Protein AF-A0A672L8F3-F1 (afdb_monomer)

InterPro domains:
  IPR000716 Thyroglobulin type-1 [PF00086] (23-69)
  IPR000716 Thyroglobulin type-1 [PS00484] (24-53)
  IPR000716 Thyroglobulin type-1 [PS51162] (1-69)
  IPR000716 Thyroglobulin type-1 [SM00211] (25-73)
  IPR000716 Thyroglobulin type-1 [cd00191] (12-69)
  IPR036857 Thyroglobulin type-1 superfamily [G3DSA:4.10.800.10] (13-71)
  IPR036857 Thyroglobulin type-1 superfamily [SSF57610] (22-72)
  IPR051950 Developmental regulator and protease inhibitor [PTHR12352] (23-74)

Secondary structure (DSSP, 8-state):
--S-S----HHHHHHHHHHHTTS----B-TTS-B-SEEEEGGGTEEEEB-TTSPBPTT-PPPTT----PPPGGG-----

Mean predicted aligned error: 9.71 Å

Foldseek 3Di:
DQDDPDDDDPVCCVVVVVVQLVDFGFDADPVRWGFQKGARNVQQWIAGADRVRHGDPPRIDDRVDTGDGDGVVNPPPPD

Nearest PDB structures (foldseek):
  8d6g-assembly1_A  TM=9.354E-01  e=1.142E-05  Nanorana parkeri
  8d6m-assembly1_A  TM=9.374E-01  e=1.217E-05  Nanorana parkeri
  6o0f-assembly1_A  TM=9.321E-01  e=7.797E-05  Aquarana catesbeiana
  8d6o-assembly1_A  TM=8.047E-01  e=1.677E-05  Nanorana parkeri
  1l3h-assembly1_A  TM=6.962E-01  e=1.007E-04  unclassified

Solvent-accessible surface area (backbone atoms only — not comparable to full-atom values): 4833 Å² total; per-residue (Å²): 118,45,68,81,92,78,85,89,50,79,75,51,50,60,58,44,56,63,49,49,41,70,45,78,60,87,49,48,46,100,83,26,43,41,40,34,59,37,60,30,69,65,71,34,32,18,29,26,32,47,86,87,58,48,72,44,89,89,33,63,34,58,70,80,38,79,57,91,50,74,54,69,88,80,58,68,73,78,127

Organism: Sinocyclocheilus grahami (NCBI:txid75366)

Sequence (79 aa):
MCGLLGSDNIWLRYNYLKIWNLRYVPSCDAYGAYEPLQCHASVAQCWCVDSSGQELPGSRAQPSSRPMCKSRERLLWKH

Radius of gyration: 14.13 Å; Cα contacts (8 Å, |Δi|>4): 114; chains: 1; bounding box: 34×16×45 Å

pLDDT: mean 76.24, std 17.6, range [42.28, 96.12]

Structure (mmCIF, N/CA/C/O backbone):
data_AF-A0A672L8F3-F1
#
_entry.id   AF-A0A672L8F3-F1
#
loop_
_atom_site.group_PDB
_atom_site.id
_atom_site.type_symbol
_atom_site.label_atom_id
_atom_site.label_alt_id
_atom_site.label_comp_id
_atom_site.label_asym_id
_atom_site.label_entity_id
_atom_site.label_seq_id
_atom_site.pdbx_PDB_ins_code
_atom_site.Cartn_x
_atom_site.Cartn_y
_atom_site.Cartn_z
_atom_site.occupancy
_atom_site.B_iso_or_equiv
_atom_site.auth_seq_id
_atom_site.auth_comp_id
_atom_site.auth_asym_id
_atom_site.auth_atom_id
_atom_site.pdbx_PDB_model_num
ATOM 1 N N . MET A 1 1 ? -15.472 3.335 5.232 1.00 61.91 1 MET A N 1
ATOM 2 C CA . MET A 1 1 ? -15.514 1.973 4.659 1.00 61.91 1 MET A CA 1
ATOM 3 C C . MET A 1 1 ? -14.578 1.948 3.461 1.00 61.91 1 MET A C 1
ATOM 5 O O . MET A 1 1 ? -14.530 2.934 2.736 1.00 61.91 1 MET A O 1
ATOM 9 N N . CYS A 1 2 ? -13.789 0.889 3.317 1.00 72.75 2 CYS A N 1
ATOM 10 C CA . CYS A 1 2 ? -12.944 0.617 2.159 1.00 72.75 2 CYS A CA 1
ATOM 11 C C . CYS A 1 2 ? -13.858 0.257 0.976 1.00 72.75 2 CYS A C 1
ATOM 13 O O . CYS A 1 2 ? -14.655 -0.674 1.078 1.00 72.75 2 CYS A O 1
ATOM 15 N N . GLY A 1 3 ? -13.780 1.032 -0.107 1.00 62.75 3 GLY A N 1
ATOM 16 C CA . GLY A 1 3 ? -14.593 0.859 -1.313 1.00 62.75 3 GLY A CA 1
ATOM 17 C C . GLY A 1 3 ? -15.052 2.200 -1.884 1.00 62.75 3 GLY A C 1
ATOM 18 O O . GLY A 1 3 ? -15.551 3.058 -1.157 1.00 62.75 3 GLY A O 1
ATOM 19 N N . LEU A 1 4 ? -14.878 2.394 -3.194 1.00 59.41 4 LEU A N 1
ATOM 20 C CA . LEU A 1 4 ? -15.579 3.462 -3.903 1.00 59.41 4 LEU A CA 1
ATOM 21 C C . LEU A 1 4 ? -17.044 3.041 -4.037 1.00 59.41 4 LEU A C 1
ATOM 23 O O . LEU A 1 4 ? -17.337 1.941 -4.499 1.00 59.41 4 LEU A O 1
ATOM 27 N N . LEU A 1 5 ? -17.957 3.907 -3.609 1.00 51.22 5 LEU A N 1
A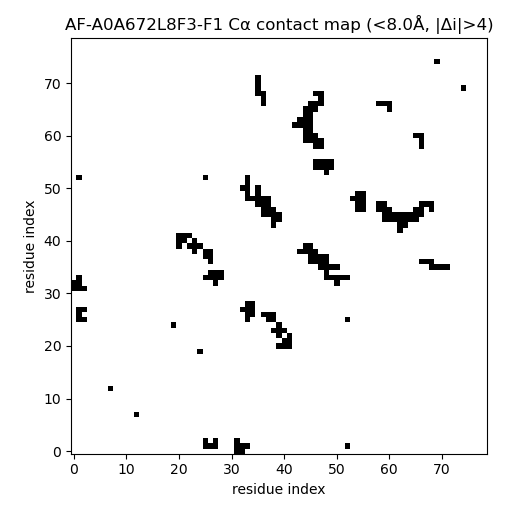TOM 28 C CA . LEU A 1 5 ? -19.393 3.756 -3.829 1.00 51.22 5 LEU A CA 1
ATOM 29 C C . LEU A 1 5 ? -19.653 3.527 -5.334 1.00 51.22 5 LEU A C 1
ATOM 31 O O . LEU A 1 5 ? -19.326 4.403 -6.133 1.00 51.22 5 LEU A O 1
ATOM 35 N N . GLY A 1 6 ? -20.221 2.382 -5.735 1.00 47.91 6 GLY A N 1
ATOM 36 C CA . GLY A 1 6 ? -20.644 2.172 -7.128 1.00 47.91 6 GLY A CA 1
ATOM 37 C C . GLY A 1 6 ? -20.724 0.716 -7.580 1.00 47.91 6 GLY A C 1
ATOM 38 O O . GLY A 1 6 ? -19.860 0.243 -8.317 1.00 47.91 6 GLY A O 1
ATOM 39 N N . SER A 1 7 ? -21.778 0.022 -7.162 1.00 57.88 7 SER A N 1
ATOM 40 C CA . SER A 1 7 ? -22.148 -1.314 -7.634 1.00 57.88 7 SER A CA 1
ATOM 41 C C . SER A 1 7 ? -22.682 -1.286 -9.081 1.00 57.88 7 SER A C 1
ATOM 43 O O . SER A 1 7 ? -23.422 -0.386 -9.466 1.00 57.88 7 SER A O 1
ATOM 45 N N . ASP A 1 8 ? -22.298 -2.305 -9.855 1.00 55.09 8 ASP A N 1
ATOM 46 C CA . ASP A 1 8 ? -23.037 -2.914 -10.975 1.00 55.09 8 ASP A CA 1
ATOM 47 C C . ASP A 1 8 ? -23.343 -2.100 -12.247 1.00 55.09 8 ASP A C 1
ATOM 49 O O . ASP A 1 8 ? -24.487 -1.822 -12.583 1.00 55.09 8 ASP A O 1
ATOM 53 N N . ASN A 1 9 ? -22.317 -1.876 -13.076 1.00 43.53 9 ASN A N 1
ATOM 54 C CA . ASN A 1 9 ? -22.495 -1.669 -14.519 1.00 43.53 9 ASN A CA 1
ATOM 55 C C . ASN A 1 9 ? -21.452 -2.489 -15.288 1.00 43.53 9 ASN A C 1
ATOM 57 O O . ASN A 1 9 ? -20.263 -2.164 -15.290 1.00 43.53 9 ASN A O 1
ATOM 61 N N . ILE A 1 10 ? -21.880 -3.568 -15.947 1.00 55.16 10 ILE A N 1
ATOM 62 C CA . ILE A 1 10 ? -20.981 -4.544 -16.590 1.00 55.16 10 ILE A CA 1
ATOM 63 C C . ILE A 1 10 ? -20.113 -3.924 -17.710 1.00 55.16 10 ILE A C 1
ATOM 65 O O . ILE A 1 10 ? -18.981 -4.354 -17.925 1.00 55.16 10 ILE A O 1
ATOM 69 N N . TRP A 1 11 ? -20.588 -2.833 -18.328 1.00 46.44 11 TRP A N 1
ATOM 70 C CA . TRP A 1 11 ? -19.857 -2.009 -19.303 1.00 46.44 11 TRP A CA 1
ATOM 71 C C . TRP A 1 11 ? -18.796 -1.094 -18.673 1.00 46.44 11 TRP A C 1
ATOM 73 O O . TRP A 1 11 ? -17.722 -0.908 -19.250 1.00 46.44 11 TRP A O 1
ATOM 83 N N . LEU A 1 12 ? -19.052 -0.566 -17.469 1.00 48.78 12 LEU A N 1
ATOM 84 C CA . LEU A 1 12 ? -18.038 0.158 -16.705 1.00 48.78 12 LEU A CA 1
ATOM 85 C C . LEU A 1 12 ? -17.005 -0.820 -16.160 1.00 48.78 12 LEU A C 1
ATOM 87 O O . LEU A 1 12 ? -15.831 -0.529 -16.260 1.00 48.78 12 LEU A O 1
ATOM 91 N N . ARG A 1 13 ? -17.379 -2.021 -15.706 1.00 53.06 13 ARG A N 1
ATOM 92 C CA . ARG A 1 13 ? -16.436 -3.017 -15.168 1.00 53.06 13 ARG A CA 1
ATOM 93 C C . ARG A 1 13 ? -15.278 -3.331 -16.129 1.00 53.06 13 ARG A C 1
ATOM 95 O O . ARG A 1 13 ? -14.145 -3.371 -15.677 1.00 53.06 13 ARG A O 1
ATOM 102 N N . TYR A 1 14 ? -15.514 -3.468 -17.437 1.00 50.69 14 TYR A N 1
ATOM 103 C CA . TYR A 1 14 ? -14.450 -3.748 -18.421 1.00 50.69 14 TYR A CA 1
ATOM 104 C C . TYR A 1 14 ? -13.515 -2.550 -18.687 1.00 50.69 14 TYR A C 1
ATOM 106 O O . TYR A 1 14 ? -12.294 -2.706 -18.696 1.00 50.69 14 TYR A O 1
ATOM 114 N N . ASN A 1 15 ? -14.061 -1.340 -18.867 1.00 52.94 15 ASN A N 1
ATOM 115 C CA . ASN A 1 15 ? -13.261 -0.118 -19.052 1.00 52.94 15 ASN A CA 1
ATOM 116 C C . ASN A 1 15 ? -12.560 0.318 -17.753 1.00 52.94 15 ASN A C 1
ATOM 118 O O . ASN A 1 15 ? -11.413 0.754 -17.760 1.00 52.94 15 ASN A O 1
ATOM 122 N N . TYR A 1 16 ? -13.230 0.132 -16.622 1.00 56.09 16 TYR A N 1
ATOM 123 C CA . TYR A 1 16 ? -12.749 0.432 -15.286 1.00 56.09 16 TYR A CA 1
ATOM 124 C C . TYR A 1 16 ? -11.665 -0.564 -14.875 1.00 56.09 16 TYR A C 1
ATOM 126 O O . TYR A 1 16 ? -10.608 -0.104 -14.490 1.00 56.09 16 TYR A O 1
ATOM 134 N N . LEU A 1 17 ? -11.804 -1.885 -15.084 1.00 57.09 17 LEU A N 1
ATOM 135 C CA . LEU A 1 17 ? -10.704 -2.862 -14.907 1.00 57.09 17 LEU A CA 1
ATOM 136 C C . LEU A 1 17 ? -9.453 -2.488 -15.723 1.00 57.09 17 LEU A C 1
ATOM 138 O O . LEU A 1 17 ? -8.333 -2.631 -15.237 1.00 57.09 17 LEU A O 1
ATOM 142 N N . LYS A 1 18 ? -9.629 -1.941 -16.934 1.00 57.09 18 LYS A N 1
ATOM 143 C CA . LYS A 1 18 ? -8.522 -1.452 -17.771 1.00 57.09 18 LYS A CA 1
ATOM 144 C C . LYS A 1 18 ? -7.838 -0.196 -17.196 1.00 57.09 18 LYS A C 1
ATOM 146 O O . LYS A 1 18 ? -6.624 -0.075 -17.309 1.00 57.09 18 LYS A O 1
ATOM 151 N N . ILE A 1 19 ? -8.585 0.704 -16.547 1.00 56.09 19 ILE A N 1
ATOM 152 C CA . ILE A 1 19 ? -8.083 1.928 -15.881 1.00 56.09 19 ILE A CA 1
ATOM 153 C C . ILE A 1 19 ? -7.543 1.640 -14.464 1.00 56.09 19 ILE A C 1
ATOM 155 O O . ILE A 1 19 ? -6.554 2.232 -14.036 1.00 56.09 19 ILE A O 1
ATOM 159 N N . TRP A 1 20 ? -8.147 0.706 -13.737 1.00 56.84 20 TRP A N 1
ATOM 160 C CA . TRP A 1 20 ? -7.736 0.235 -12.414 1.00 56.84 20 TRP A CA 1
ATOM 161 C C . TRP A 1 20 ? -6.396 -0.487 -12.428 1.00 56.84 20 TRP A C 1
ATOM 163 O O . TRP A 1 20 ? -5.697 -0.487 -11.425 1.00 56.84 20 TRP A O 1
ATOM 173 N N . ASN A 1 21 ? -5.995 -1.057 -13.566 1.00 62.03 21 ASN A N 1
ATOM 174 C CA . ASN A 1 21 ? -4.622 -1.524 -13.709 1.00 62.03 21 ASN A CA 1
ATOM 175 C C . ASN A 1 21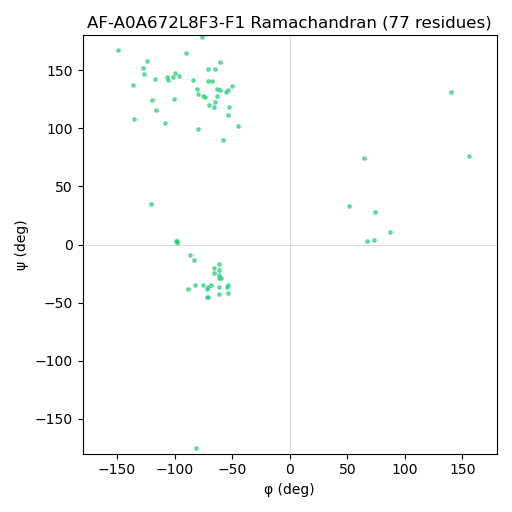 ? -3.621 -0.371 -13.572 1.00 62.03 21 ASN A C 1
ATOM 177 O O . ASN A 1 21 ? -2.516 -0.620 -13.116 1.00 62.03 21 ASN A O 1
ATOM 181 N N . LEU A 1 22 ? -3.993 0.870 -13.920 1.00 71.12 22 LEU A N 1
ATOM 182 C CA . LEU A 1 22 ? -3.109 2.040 -13.887 1.00 71.12 22 LEU A CA 1
ATOM 183 C C . LEU A 1 22 ? -3.111 2.758 -12.530 1.00 71.12 22 LEU A C 1
ATOM 185 O O . LEU A 1 22 ? -2.051 3.197 -12.076 1.00 71.12 22 LEU A O 1
ATOM 189 N N . ARG A 1 23 ? -4.264 2.867 -11.861 1.00 78.31 23 ARG A N 1
ATOM 190 C CA . ARG A 1 23 ? -4.410 3.566 -10.571 1.00 78.31 23 ARG A CA 1
ATOM 191 C C . ARG A 1 23 ? -4.468 2.581 -9.404 1.00 78.31 23 ARG A C 1
ATOM 193 O O . ARG A 1 23 ? -5.078 1.530 -9.507 1.00 78.31 23 ARG A O 1
ATOM 200 N N . TYR A 1 24 ? -3.891 2.955 -8.266 1.00 83.25 24 TYR A N 1
ATOM 201 C CA . TYR A 1 24 ? -4.041 2.183 -7.036 1.00 83.25 24 TYR A CA 1
ATOM 202 C C . TYR A 1 24 ? -5.507 2.146 -6.579 1.00 83.25 24 TYR A C 1
ATOM 204 O O . TYR A 1 24 ? -6.148 3.191 -6.424 1.00 83.25 24 TYR A O 1
ATOM 212 N N . VAL A 1 25 ? -6.002 0.931 -6.347 1.00 85.06 25 VAL A N 1
ATOM 213 C CA . VAL A 1 25 ? -7.318 0.640 -5.777 1.00 85.06 25 VAL A CA 1
ATOM 214 C C . VAL A 1 25 ? -7.103 -0.142 -4.498 1.00 85.06 25 VAL A C 1
ATOM 216 O O . VAL A 1 25 ? -6.469 -1.199 -4.558 1.00 85.06 25 VAL A O 1
ATOM 219 N N . PRO A 1 26 ? -7.623 0.323 -3.357 1.00 88.00 26 PRO A N 1
ATOM 220 C CA . PRO A 1 26 ? -7.530 -0.461 -2.145 1.00 88.00 26 PRO A CA 1
ATOM 221 C C . PRO A 1 26 ? -8.290 -1.781 -2.269 1.00 88.00 26 PRO A C 1
ATOM 223 O O . PRO A 1 26 ? -9.436 -1.816 -2.718 1.00 88.00 26 PRO A O 1
ATOM 226 N N . SER A 1 27 ? -7.642 -2.858 -1.845 1.00 88.38 27 SER A N 1
ATOM 227 C CA . SER A 1 27 ? -8.255 -4.166 -1.641 1.00 88.38 27 SER A CA 1
ATOM 228 C C . SER A 1 27 ? -8.988 -4.169 -0.302 1.00 88.38 27 SER A C 1
ATOM 230 O O . SER A 1 27 ? -8.432 -3.771 0.729 1.00 88.38 27 SER A O 1
ATOM 232 N N . CYS A 1 28 ? -10.246 -4.592 -0.329 1.00 87.88 28 CYS A N 1
ATOM 233 C CA . CYS A 1 28 ? -11.153 -4.591 0.811 1.00 87.88 28 CYS A CA 1
ATOM 234 C C . CYS A 1 28 ? -11.730 -5.995 0.992 1.00 87.88 28 CYS A C 1
ATOM 236 O O . CYS A 1 28 ? -11.973 -6.689 0.004 1.00 87.88 28 CYS A O 1
ATOM 238 N N . ASP A 1 29 ? -11.990 -6.392 2.234 1.00 83.69 29 ASP A N 1
ATOM 239 C CA . ASP A 1 29 ? -12.715 -7.630 2.511 1.00 83.69 29 ASP A CA 1
ATOM 240 C C . ASP A 1 29 ? -14.228 -7.486 2.261 1.00 83.69 29 ASP A C 1
ATOM 242 O O . ASP A 1 29 ? -14.738 -6.408 1.940 1.00 83.69 29 ASP A O 1
ATOM 246 N N . ALA A 1 30 ? -14.967 -8.583 2.453 1.00 82.38 30 ALA A N 1
ATOM 247 C CA . ALA A 1 30 ? -16.420 -8.630 2.273 1.00 82.38 30 ALA A CA 1
ATOM 248 C C . ALA A 1 30 ? -17.206 -7.685 3.205 1.00 82.38 30 ALA A C 1
ATOM 250 O O . ALA A 1 30 ? -18.373 -7.401 2.942 1.00 82.38 30 ALA A O 1
ATOM 251 N N . TYR A 1 31 ? -16.580 -7.186 4.274 1.00 82.69 31 TYR A N 1
ATOM 252 C CA . TYR A 1 31 ? -17.181 -6.264 5.237 1.00 82.69 31 TYR A CA 1
ATOM 253 C C . TYR A 1 31 ? -16.790 -4.802 4.968 1.00 82.69 31 TYR A C 1
A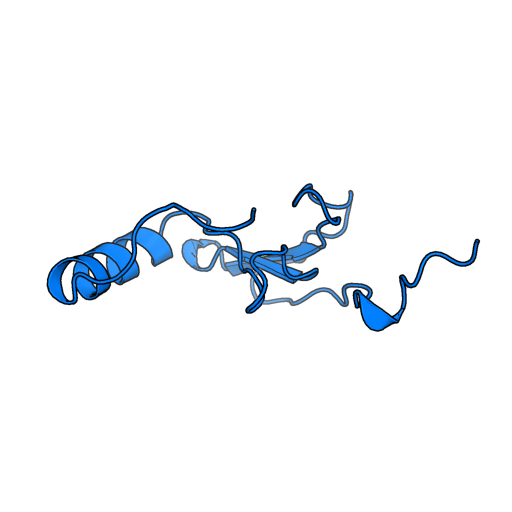TOM 255 O O . TYR A 1 31 ? -17.173 -3.904 5.721 1.00 82.69 31 TYR A O 1
ATOM 263 N N . GLY A 1 32 ? -16.038 -4.537 3.894 1.00 83.25 32 GLY A N 1
ATOM 264 C CA . GLY A 1 32 ? -15.593 -3.195 3.533 1.00 83.25 32 GLY A CA 1
ATOM 265 C C . GLY A 1 32 ? -14.469 -2.676 4.429 1.00 83.25 32 GLY A C 1
ATOM 266 O O . GLY A 1 32 ? -14.344 -1.463 4.618 1.00 83.25 32 GLY A O 1
ATOM 267 N N . ALA A 1 33 ? -13.647 -3.557 4.996 1.00 85.44 33 ALA A N 1
ATOM 268 C CA . ALA A 1 33 ? -12.456 -3.195 5.753 1.00 85.44 33 ALA A CA 1
ATOM 269 C C . ALA A 1 33 ? -11.189 -3.491 4.933 1.00 85.44 33 ALA A C 1
ATOM 271 O O . ALA A 1 33 ? -11.111 -4.513 4.254 1.00 85.44 33 ALA A O 1
ATOM 272 N N . TYR A 1 34 ? -10.174 -2.622 5.011 1.00 87.81 34 TYR A N 1
ATOM 273 C CA . TYR A 1 34 ? -8.929 -2.774 4.242 1.00 87.81 34 TYR A CA 1
ATOM 274 C C . TYR A 1 34 ? -8.273 -4.129 4.492 1.00 87.81 34 TYR A C 1
ATOM 276 O O . TYR A 1 34 ? -8.108 -4.527 5.647 1.00 87.81 34 TYR A O 1
ATOM 284 N N . GLU A 1 35 ? -7.883 -4.838 3.439 1.00 90.75 35 GLU A N 1
ATOM 285 C CA . GLU A 1 35 ? -7.017 -6.001 3.608 1.00 90.75 35 GLU A CA 1
ATOM 286 C C . GLU A 1 35 ? -5.627 -5.548 4.094 1.00 90.75 35 GLU A C 1
ATOM 288 O O . GLU A 1 35 ? -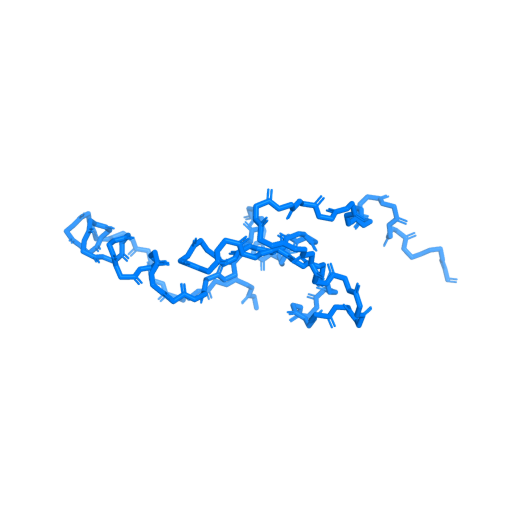5.128 -4.523 3.623 1.00 90.75 35 GLU A O 1
ATOM 293 N N . PRO A 1 36 ? -4.965 -6.275 5.016 1.00 93.69 36 PRO A N 1
ATOM 294 C CA . PRO A 1 36 ? -3.660 -5.859 5.533 1.00 93.69 36 PRO A CA 1
ATOM 295 C C . PRO A 1 36 ? -2.583 -5.726 4.458 1.00 93.69 36 PRO A C 1
ATOM 297 O O . PRO A 1 36 ? -1.653 -4.949 4.631 1.00 93.69 36 PRO A O 1
ATOM 300 N N . LEU A 1 37 ? -2.692 -6.492 3.372 1.00 93.69 37 LEU A N 1
ATOM 301 C CA . LEU A 1 37 ? -1.809 -6.426 2.217 1.00 93.69 37 LEU A CA 1
ATOM 302 C C . LEU A 1 37 ? -2.489 -5.622 1.108 1.00 93.69 37 LEU A C 1
ATOM 304 O O . LEU A 1 37 ? -3.581 -5.970 0.672 1.00 93.69 37 LEU A O 1
ATOM 308 N N . GLN A 1 38 ? -1.813 -4.589 0.617 1.00 92.62 38 GLN A N 1
ATOM 309 C CA . GLN A 1 38 ? -2.253 -3.771 -0.510 1.00 92.62 38 GLN A CA 1
ATOM 310 C C . GLN A 1 38 ? -1.258 -3.902 -1.655 1.00 92.62 38 GLN A C 1
ATOM 312 O O . GLN A 1 38 ? -0.053 -3.982 -1.419 1.00 92.62 38 GLN A O 1
ATOM 317 N N . CYS A 1 39 ? -1.751 -3.924 -2.893 1.00 91.50 39 CYS A N 1
ATOM 318 C CA . CYS A 1 39 ? -0.914 -4.040 -4.084 1.00 91.50 39 CYS A CA 1
ATOM 319 C C . CYS A 1 39 ? -1.371 -3.071 -5.178 1.00 91.50 39 CYS A C 1
ATOM 321 O O . CYS A 1 39 ? -2.559 -2.949 -5.468 1.00 91.50 39 CYS A O 1
ATOM 323 N N . HIS A 1 40 ? -0.413 -2.416 -5.833 1.00 89.19 40 HIS A N 1
ATOM 324 C CA . HIS A 1 40 ? -0.637 -1.567 -7.000 1.00 89.19 40 HIS A CA 1
ATOM 325 C C . HIS A 1 40 ? -0.101 -2.268 -8.246 1.00 89.19 40 HIS A C 1
ATOM 327 O O . HIS A 1 40 ? 1.108 -2.348 -8.460 1.00 89.19 40 HIS A O 1
ATOM 333 N N . ALA A 1 41 ? -1.024 -2.803 -9.047 1.00 83.75 41 ALA A N 1
ATOM 334 C CA . ALA A 1 41 ? -0.704 -3.699 -10.153 1.00 83.75 41 ALA A CA 1
ATOM 335 C C . ALA A 1 41 ? 0.184 -3.057 -11.236 1.00 83.75 41 ALA A C 1
ATOM 337 O O . ALA A 1 41 ? 1.143 -3.702 -11.653 1.00 83.75 41 ALA A O 1
ATOM 338 N N . SER A 1 42 ? -0.056 -1.802 -11.655 1.00 84.44 42 SER A N 1
ATOM 339 C CA . SER A 1 42 ? 0.753 -1.163 -12.718 1.00 84.44 42 SER A CA 1
ATOM 340 C C . SER A 1 42 ? 2.224 -1.014 -12.370 1.00 84.44 42 SER A C 1
ATOM 342 O O . SER A 1 42 ? 3.065 -1.125 -13.255 1.00 84.44 42 SER A O 1
ATOM 344 N N . VAL A 1 43 ? 2.539 -0.737 -11.106 1.00 88.19 43 VAL A N 1
ATOM 345 C CA . VAL A 1 43 ? 3.926 -0.572 -10.644 1.00 88.19 43 VAL A CA 1
ATOM 346 C C . VAL A 1 43 ? 4.473 -1.843 -9.995 1.00 88.19 43 VAL A C 1
ATOM 348 O O . VAL A 1 43 ? 5.609 -1.853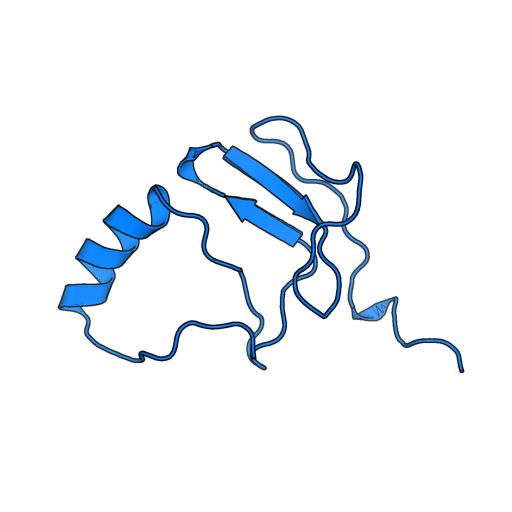 -9.530 1.00 88.19 43 VAL A O 1
ATOM 351 N N . ALA A 1 44 ? 3.665 -2.907 -9.952 1.00 89.88 44 ALA A N 1
ATOM 352 C CA . ALA A 1 44 ? 3.976 -4.191 -9.336 1.00 89.88 44 ALA A CA 1
ATOM 353 C C . ALA A 1 44 ? 4.480 -4.088 -7.881 1.00 89.88 44 ALA A C 1
ATOM 355 O O . ALA A 1 44 ? 5.300 -4.897 -7.461 1.00 89.88 44 ALA A O 1
ATOM 356 N N . GLN A 1 45 ? 4.011 -3.114 -7.095 1.00 93.06 45 GLN A N 1
ATOM 357 C CA . GLN A 1 45 ? 4.432 -2.937 -5.697 1.00 93.06 45 GLN A CA 1
ATOM 358 C C . GLN A 1 45 ? 3.338 -3.360 -4.727 1.00 93.06 45 GLN A C 1
ATOM 360 O O . GLN A 1 45 ? 2.164 -3.082 -4.961 1.00 93.06 45 GLN A O 1
ATOM 365 N N . CYS A 1 46 ? 3.738 -3.951 -3.603 1.00 94.88 46 CYS A N 1
ATOM 366 C CA . CYS A 1 46 ? 2.847 -4.261 -2.490 1.00 94.88 46 CYS A CA 1
ATOM 367 C C . CYS A 1 46 ? 3.396 -3.703 -1.169 1.00 94.88 46 CYS A C 1
ATOM 369 O O . CYS A 1 46 ? 4.609 -3.559 -1.011 1.00 94.88 46 CYS A O 1
ATOM 371 N N . TRP A 1 47 ? 2.511 -3.392 -0.223 1.00 95.94 47 TRP A N 1
ATOM 372 C CA . TRP A 1 47 ? 2.834 -2.872 1.111 1.00 95.94 47 TRP A CA 1
ATOM 373 C C . TRP A 1 47 ? 1.788 -3.321 2.134 1.00 95.94 47 TRP A C 1
ATOM 375 O O . TRP A 1 47 ? 0.723 -3.823 1.767 1.00 95.94 47 TRP A O 1
ATOM 385 N N . CYS A 1 48 ? 2.091 -3.148 3.419 1.00 96.12 48 CYS A N 1
ATOM 386 C CA . CYS A 1 48 ? 1.139 -3.419 4.488 1.00 96.12 48 CYS A CA 1
ATOM 387 C C . CYS A 1 48 ? 0.424 -2.140 4.920 1.00 96.12 48 CYS A C 1
ATOM 389 O O . CYS A 1 48 ? 1.039 -1.074 4.942 1.00 96.12 48 CYS A O 1
ATOM 391 N N . VAL A 1 49 ? -0.848 -2.245 5.297 1.00 93.44 49 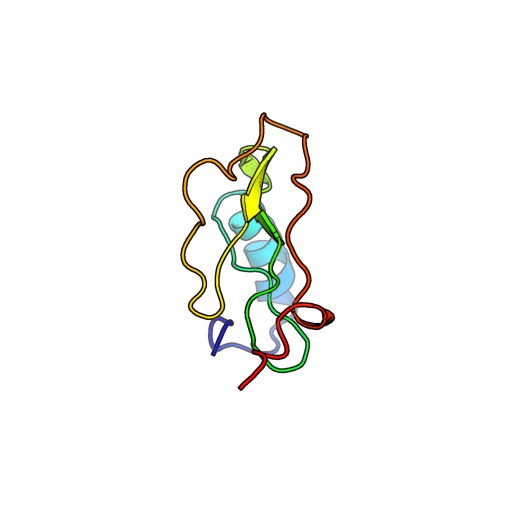VAL A N 1
ATOM 392 C CA . VAL A 1 49 ? -1.638 -1.128 5.833 1.00 93.44 49 VAL A CA 1
ATOM 393 C C . VAL A 1 49 ? -2.240 -1.439 7.201 1.00 93.44 49 VAL A C 1
ATOM 395 O O . VAL A 1 49 ? -2.407 -2.603 7.569 1.00 93.44 49 VAL A O 1
ATOM 398 N N . ASP A 1 50 ? -2.567 -0.389 7.951 1.00 91.12 50 ASP A N 1
ATOM 399 C CA . ASP A 1 50 ? -3.377 -0.475 9.166 1.00 91.12 50 ASP A CA 1
ATOM 400 C C . ASP A 1 50 ? -4.894 -0.530 8.870 1.00 91.12 50 ASP A C 1
ATOM 402 O O . ASP A 1 50 ? -5.334 -0.595 7.719 1.00 91.12 50 ASP A O 1
ATOM 406 N N . SER A 1 51 ? -5.726 -0.508 9.918 1.00 88.62 51 SER A N 1
ATOM 407 C CA . SER A 1 51 ? -7.192 -0.554 9.792 1.00 88.62 51 SER A CA 1
ATOM 408 C C . SER A 1 51 ? -7.802 0.675 9.106 1.00 88.62 51 SER A C 1
ATOM 410 O O . SER A 1 51 ? -8.924 0.586 8.600 1.00 88.62 51 SER A O 1
ATOM 412 N N . SER A 1 52 ? -7.081 1.798 9.061 1.00 88.81 52 SER A N 1
ATOM 413 C CA . SER A 1 52 ? -7.480 3.018 8.354 1.00 88.81 52 SER A CA 1
ATOM 414 C C . SER A 1 52 ? -7.072 3.009 6.874 1.00 88.81 52 SER A C 1
ATOM 416 O O . SER A 1 52 ? -7.532 3.855 6.106 1.00 88.81 52 SER A O 1
ATOM 418 N N . GLY A 1 53 ? -6.261 2.027 6.461 1.00 89.38 53 GLY A N 1
ATOM 419 C CA . GLY A 1 53 ? -5.701 1.923 5.116 1.00 89.38 53 GLY A CA 1
ATOM 420 C C . GLY A 1 53 ? -4.385 2.684 4.943 1.00 89.38 53 GLY A C 1
ATOM 421 O O . GLY A 1 53 ? -3.920 2.835 3.812 1.00 89.38 53 GLY A O 1
ATOM 422 N N . GLN A 1 54 ? -3.776 3.162 6.033 1.00 92.50 54 GLN A N 1
ATOM 423 C CA . GLN A 1 54 ? -2.497 3.862 5.990 1.00 92.50 54 GLN A CA 1
ATOM 424 C C . GLN A 1 54 ? -1.340 2.866 5.903 1.00 92.50 54 GLN A C 1
ATOM 426 O O . GLN A 1 54 ? -1.302 1.873 6.625 1.00 92.50 54 GLN A O 1
ATOM 431 N N . GLU A 1 55 ? -0.393 3.135 5.004 1.00 94.19 55 GLU A N 1
ATOM 432 C CA . GLU A 1 55 ? 0.807 2.319 4.829 1.00 94.19 55 GLU A CA 1
ATOM 433 C C . GLU A 1 55 ? 1.656 2.273 6.104 1.00 94.19 55 GLU A C 1
ATOM 435 O O . GLU A 1 55 ? 1.969 3.301 6.703 1.00 94.19 55 GLU A O 1
ATOM 440 N N . LEU A 1 56 ? 2.081 1.065 6.478 1.00 95.00 56 LEU A N 1
ATOM 441 C CA . LEU A 1 56 ? 3.049 0.860 7.544 1.00 95.00 56 LEU A CA 1
ATOM 442 C C . LEU A 1 56 ? 4.457 1.219 7.035 1.00 95.00 56 LEU A C 1
ATOM 444 O O . LEU A 1 56 ? 4.884 0.666 6.012 1.00 95.00 56 LEU A O 1
ATOM 448 N N . PRO A 1 57 ? 5.211 2.085 7.738 1.00 93.44 57 PRO A N 1
ATOM 449 C CA . PRO A 1 57 ? 6.548 2.493 7.317 1.00 93.44 57 PRO A CA 1
ATOM 450 C C . PRO A 1 57 ? 7.477 1.303 7.046 1.00 93.44 57 PRO A C 1
ATOM 452 O O . PRO A 1 57 ? 7.554 0.367 7.841 1.00 93.44 57 PRO A O 1
ATOM 455 N N . GLY A 1 58 ? 8.182 1.335 5.911 1.00 93.19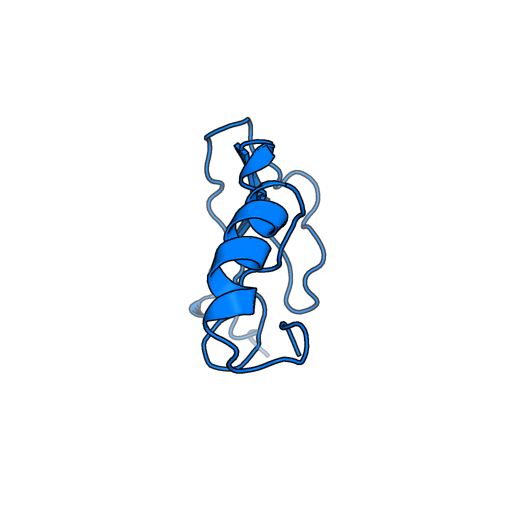 58 GLY A N 1
ATOM 456 C CA . GLY A 1 58 ? 9.141 0.294 5.520 1.00 93.19 58 GLY A CA 1
ATOM 457 C C . GLY A 1 58 ? 8.523 -1.035 5.067 1.00 93.19 58 GLY A C 1
ATOM 458 O O . GLY A 1 58 ? 9.261 -1.974 4.786 1.00 93.19 58 GLY A O 1
ATOM 459 N N . SER A 1 59 ? 7.192 -1.140 4.975 1.00 95.31 59 SER A N 1
ATOM 460 C CA . SER A 1 59 ? 6.522 -2.373 4.534 1.00 95.31 59 SER A CA 1
ATOM 461 C C . SER A 1 59 ? 6.445 -2.536 3.013 1.00 95.31 59 SER A C 1
ATOM 463 O O . SER A 1 59 ? 6.133 -3.627 2.530 1.00 95.31 59 SER A O 1
ATOM 465 N N . ARG A 1 60 ? 6.720 -1.468 2.253 1.00 95.44 60 ARG A N 1
ATOM 466 C CA . ARG A 1 60 ? 6.729 -1.487 0.790 1.00 95.44 60 ARG A CA 1
ATOM 467 C C . ARG A 1 60 ? 7.846 -2.369 0.267 1.00 95.44 60 ARG A C 1
ATOM 469 O O . ARG A 1 60 ? 9.026 -2.113 0.492 1.00 95.44 60 ARG A O 1
ATOM 476 N N . ALA A 1 61 ? 7.446 -3.407 -0.446 1.00 94.06 61 ALA A N 1
ATOM 477 C CA . ALA A 1 61 ? 8.352 -4.408 -0.962 1.00 94.06 61 ALA A CA 1
ATOM 478 C C . ALA A 1 61 ? 8.868 -4.031 -2.361 1.00 94.06 61 ALA A C 1
ATOM 480 O O . ALA A 1 61 ? 8.320 -3.156 -3.041 1.00 94.06 61 ALA A O 1
ATOM 481 N N . GLN A 1 62 ? 9.935 -4.704 -2.795 1.00 92.38 62 GLN A N 1
ATOM 482 C CA . GLN A 1 62 ? 10.451 -4.567 -4.157 1.00 92.38 62 GLN A CA 1
ATOM 483 C C . GLN A 1 62 ? 9.390 -4.979 -5.192 1.00 92.38 62 GLN A C 1
ATOM 485 O O . GLN A 1 62 ? 8.496 -5.771 -4.864 1.00 92.38 62 GLN A O 1
ATOM 490 N N . PRO A 1 63 ? 9.486 -4.494 -6.445 1.00 89.12 63 PRO A N 1
ATOM 491 C CA . PRO A 1 63 ? 8.565 -4.894 -7.498 1.00 89.12 63 PRO A CA 1
ATOM 492 C C . PRO A 1 63 ? 8.438 -6.419 -7.596 1.00 89.12 63 PRO A C 1
ATOM 494 O O . PRO A 1 63 ? 9.430 -7.140 -7.543 1.00 89.12 63 PRO A O 1
ATOM 497 N N . SER A 1 64 ? 7.211 -6.910 -7.741 1.00 84.62 64 SER A N 1
ATOM 498 C CA . SER A 1 64 ? 6.852 -8.336 -7.803 1.00 84.62 64 SER A CA 1
ATOM 499 C C . SER A 1 64 ? 7.064 -9.143 -6.514 1.00 84.62 64 SER A C 1
ATOM 501 O O . SER A 1 64 ? 6.793 -10.343 -6.505 1.00 84.62 64 SER A O 1
ATOM 503 N N . SER A 1 65 ? 7.485 -8.518 -5.409 1.00 90.56 65 SER A N 1
ATOM 504 C CA . SER A 1 65 ? 7.568 -9.175 -4.099 1.00 90.56 65 SER A CA 1
ATOM 505 C C . SER A 1 65 ? 6.364 -8.831 -3.217 1.00 90.56 65 SER A C 1
ATOM 507 O O . SER A 1 65 ? 5.776 -7.751 -3.315 1.00 90.56 65 SER A O 1
ATOM 509 N N . ARG A 1 66 ? 5.960 -9.777 -2.362 1.00 91.06 66 ARG A N 1
ATOM 510 C CA . ARG A 1 66 ? 4.802 -9.636 -1.467 1.00 91.06 66 ARG A CA 1
ATOM 511 C C . ARG A 1 66 ? 5.280 -9.673 -0.012 1.00 91.06 66 ARG A C 1
ATOM 513 O O . ARG A 1 66 ? 5.806 -10.707 0.402 1.00 91.06 66 ARG A O 1
ATOM 520 N N . PRO A 1 67 ? 5.119 -8.587 0.765 1.00 92.50 67 PRO A N 1
ATOM 521 C CA . PRO A 1 67 ? 5.497 -8.581 2.171 1.00 92.50 67 PRO A CA 1
ATOM 522 C C . PRO A 1 67 ? 4.537 -9.448 2.994 1.00 92.50 67 PRO A C 1
ATOM 524 O O . PRO A 1 67 ? 3.352 -9.581 2.680 1.00 92.50 67 PRO A O 1
ATOM 527 N N . MET A 1 68 ? 5.042 -10.022 4.085 1.00 90.94 68 MET A N 1
ATOM 528 C CA . MET A 1 68 ? 4.209 -10.723 5.059 1.00 90.94 68 MET A CA 1
ATOM 529 C C . MET A 1 68 ? 3.535 -9.709 5.986 1.00 90.94 68 MET A C 1
ATOM 531 O O . MET A 1 68 ? 4.141 -9.229 6.944 1.00 90.94 68 MET A O 1
ATOM 535 N N . CYS A 1 69 ? 2.273 -9.388 5.715 1.00 90.25 69 CYS A N 1
ATOM 536 C CA . CYS A 1 69 ? 1.488 -8.51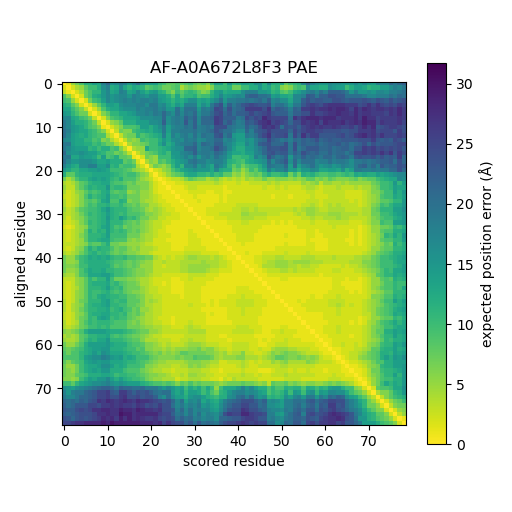3 6.581 1.00 90.25 69 CYS A CA 1
ATOM 537 C C . CYS A 1 69 ? 0.871 -9.301 7.741 1.00 90.25 69 CYS A C 1
ATOM 539 O O . CYS A 1 69 ? 0.424 -10.438 7.578 1.00 90.25 69 CYS A O 1
ATOM 541 N N . LYS A 1 70 ? 0.834 -8.697 8.935 1.00 82.88 70 LYS A N 1
ATOM 542 C CA . LYS A 1 70 ? 0.148 -9.293 10.088 1.00 82.88 70 LYS A CA 1
ATOM 543 C C . LYS A 1 70 ? -1.350 -9.348 9.777 1.00 82.88 70 LYS A C 1
ATOM 545 O O . LYS A 1 70 ? -1.948 -8.322 9.462 1.00 82.88 70 LYS A O 1
ATOM 550 N N . SER A 1 71 ? -1.945 -10.539 9.828 1.00 68.94 71 SER A N 1
ATOM 551 C CA . SER A 1 71 ? -3.383 -10.697 9.607 1.00 68.94 71 SER A CA 1
ATOM 552 C C . SER A 1 71 ? -4.180 -9.998 10.709 1.00 68.94 71 SER A C 1
ATOM 554 O O . SER A 1 71 ? -3.737 -9.924 11.860 1.00 68.94 71 SER A O 1
ATOM 556 N N . ARG A 1 72 ? -5.392 -9.541 10.367 1.00 60.84 72 ARG A N 1
ATOM 557 C CA . ARG A 1 72 ? -6.363 -9.045 11.355 1.00 60.84 72 ARG A CA 1
ATOM 558 C C . ARG A 1 72 ? -6.625 -10.056 12.473 1.00 60.84 72 ARG A C 1
ATOM 560 O O . ARG A 1 72 ? -6.770 -9.656 13.619 1.00 60.84 72 ARG A O 1
ATOM 567 N N . GLU A 1 73 ? -6.608 -11.353 12.167 1.00 57.53 73 GLU A N 1
ATOM 568 C CA . GLU A 1 73 ? -6.827 -12.427 13.150 1.00 57.53 73 GLU A CA 1
ATOM 569 C C . GLU A 1 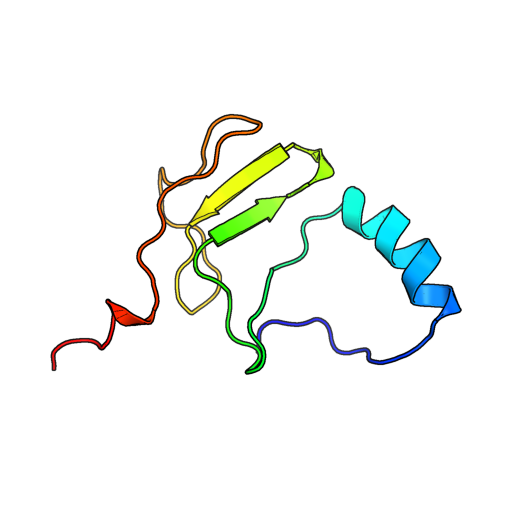73 ? -5.783 -12.450 14.276 1.00 57.53 73 GLU A C 1
ATOM 571 O O . GLU A 1 73 ? -6.056 -12.949 15.363 1.00 57.53 73 GLU A O 1
ATOM 576 N N . ARG A 1 74 ? -4.598 -11.862 14.060 1.00 51.84 74 ARG A N 1
ATOM 577 C CA . ARG A 1 74 ? -3.557 -11.730 15.092 1.00 51.84 74 ARG A CA 1
ATOM 578 C C . ARG A 1 74 ? -3.543 -10.359 15.783 1.00 51.84 74 ARG A C 1
ATOM 580 O O . ARG A 1 74 ? -2.672 -10.107 16.611 1.00 51.84 74 ARG A O 1
ATOM 587 N N . LEU A 1 75 ? -4.491 -9.492 15.431 1.00 52.69 75 LEU A N 1
ATOM 588 C CA . LEU A 1 75 ? -4.736 -8.172 16.011 1.00 52.69 75 LEU A CA 1
ATOM 589 C C . LEU A 1 75 ? -6.156 -8.095 16.598 1.00 52.69 75 LEU A C 1
ATOM 591 O O . LEU A 1 75 ? -6.771 -7.030 16.600 1.00 52.69 75 LEU A O 1
ATOM 595 N N . LEU A 1 76 ? -6.665 -9.205 17.156 1.00 54.72 76 LEU A N 1
ATOM 596 C CA . LEU A 1 76 ? -7.515 -9.108 18.344 1.00 54.72 76 LEU A CA 1
ATOM 597 C C . LEU A 1 76 ? -6.660 -8.392 19.388 1.00 54.72 76 LEU A C 1
ATOM 599 O O . LEU A 1 76 ? -5.835 -9.020 20.051 1.00 54.72 76 LEU A O 1
ATOM 603 N N . TRP A 1 77 ? -6.759 -7.062 19.403 1.00 48.94 77 TRP A N 1
ATOM 604 C CA . TRP A 1 77 ? -6.138 -6.177 20.372 1.00 48.94 77 TRP A CA 1
ATOM 605 C C . TRP A 1 77 ? -6.381 -6.788 21.751 1.00 48.94 77 TRP A C 1
ATOM 607 O O . TRP A 1 77 ? -7.501 -6.771 22.263 1.00 48.94 77 TRP A O 1
ATOM 617 N N . LYS A 1 78 ? -5.345 -7.445 22.288 1.00 46.75 78 LYS A N 1
ATOM 618 C CA . LYS A 1 78 ? -5.292 -7.832 23.689 1.00 46.75 78 LYS A CA 1
ATOM 619 C C . LYS A 1 78 ? -5.546 -6.541 24.457 1.00 46.75 78 LYS A C 1
ATOM 621 O O . LYS A 1 78 ? -4.709 -5.656 24.342 1.00 46.75 78 LYS A O 1
ATOM 626 N N . HIS A 1 79 ? -6.711 -6.489 25.106 1.00 42.28 79 HIS A N 1
ATOM 627 C CA . HIS A 1 79 ? -7.180 -5.517 26.098 1.00 42.28 79 HIS A CA 1
ATOM 628 C C . HIS A 1 79 ? -6.355 -4.232 26.221 1.00 42.28 79 HIS A C 1
ATOM 630 O O . HIS A 1 79 ? -5.238 -4.301 26.774 1.00 42.28 79 HIS A O 1
#